Protein AF-A0A1S3IA10-F1 (afdb_monomer)

Mean predicted aligned error: 6.98 Å

Secondary structure (DSSP, 8-state):
-HHHHHHHHT-TTSHHHHHHS-HHHHTT--SSPPP-------TT---HHHHHHHHHHHHHHSEEPPTT--TTTTT---SS-EEEEE--SS--EEEEE---------GGGT--SS-----

Sequence (119 aa):
INHMLYCFLKNPKCALFKKVLEPKYVEQLAETPQPFYVGVKRANTQNQVTHWVRQLLAYYTGDRLNSSYTSSNCSSSNKLYNYYWISHPPDGMCIRTTANFSEAESPAFLDRSESVVQM

Organism: Lingula anatina (NCBI:txid7574)

pLDDT: mean 86.19, std 11.66, range [40.19, 96.19]

Foldseek 3Di:
DVQVCCCQQAAVLGPVNVFQPDPVVNVVGDRHHDDPDCDDDDPPDDDSVLVSVLSVQQVVAWDWDDQVDDPVNQQDDDPQWHWDWGDDPPGIIITTDNRDDDDDDDVVVVDPPDDPDDD

Radius of gyration: 18.11 Å; Cα contacts (8 Å, |Δi|>4): 142; chains: 1; bounding box: 64×24×38 Å

Structure (mmCIF, N/CA/C/O backbone):
data_AF-A0A1S3IA10-F1
#
_entry.id   AF-A0A1S3IA10-F1
#
loop_
_atom_site.group_PDB
_atom_site.id
_atom_site.type_symbol
_atom_site.label_atom_id
_atom_site.label_alt_id
_atom_site.label_comp_id
_atom_site.label_asym_id
_atom_site.label_entity_id
_atom_site.label_seq_id
_atom_site.pdbx_PDB_ins_code
_atom_site.Cartn_x
_atom_site.Cartn_y
_atom_site.Cartn_z
_atom_site.occupancy
_atom_site.B_iso_or_equiv
_atom_site.auth_seq_id
_atom_site.auth_comp_id
_atom_site.auth_asym_id
_atom_site.auth_atom_id
_atom_site.pdbx_PDB_model_num
ATOM 1 N N . ILE A 1 1 ? 7.901 -14.934 3.065 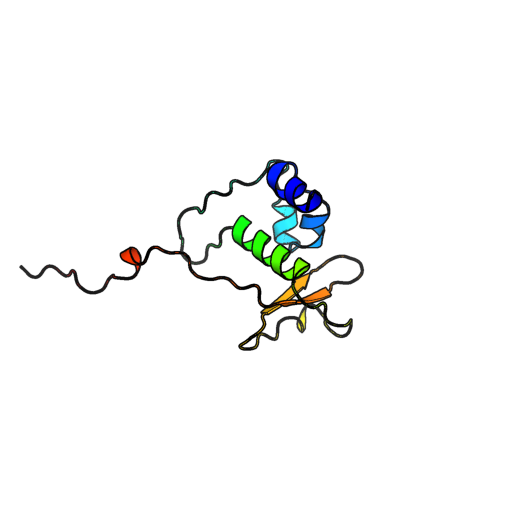1.00 79.12 1 ILE A N 1
ATOM 2 C CA . ILE A 1 1 ? 6.942 -14.675 4.172 1.00 79.12 1 ILE A CA 1
ATOM 3 C C . ILE A 1 1 ? 7.554 -13.770 5.249 1.00 79.12 1 ILE A C 1
ATOM 5 O O . ILE A 1 1 ? 7.021 -12.688 5.456 1.00 79.12 1 ILE A O 1
ATOM 9 N N . ASN A 1 2 ? 8.702 -14.121 5.848 1.00 92.50 2 ASN A N 1
ATOM 10 C CA . ASN A 1 2 ? 9.337 -13.344 6.936 1.00 92.50 2 ASN A CA 1
ATOM 11 C C . ASN A 1 2 ? 9.543 -11.848 6.639 1.00 92.50 2 ASN A C 1
ATOM 13 O O . ASN A 1 2 ? 9.304 -11.022 7.509 1.00 92.50 2 ASN A O 1
ATOM 17 N N . HIS A 1 3 ? 9.921 -11.486 5.406 1.00 90.31 3 HIS A N 1
ATOM 18 C CA . HIS A 1 3 ? 10.071 -10.083 4.999 1.00 90.31 3 HIS A CA 1
ATOM 19 C C . HIS A 1 3 ? 8.766 -9.284 5.127 1.00 90.31 3 HIS A C 1
ATOM 21 O O . HIS A 1 3 ? 8.767 -8.200 5.696 1.00 90.31 3 HIS A O 1
ATOM 27 N N . MET A 1 4 ? 7.650 -9.827 4.633 1.00 94.12 4 MET A N 1
ATOM 28 C CA . MET A 1 4 ? 6.340 -9.176 4.712 1.00 94.12 4 MET A CA 1
ATOM 29 C C . MET A 1 4 ? 5.889 -9.040 6.168 1.00 94.12 4 MET A C 1
ATOM 31 O O . MET A 1 4 ? 5.465 -7.966 6.587 1.00 94.12 4 MET A O 1
ATOM 35 N N . LEU A 1 5 ? 6.044 -10.111 6.951 1.00 94.88 5 LEU A N 1
ATOM 36 C CA . LEU A 1 5 ? 5.685 -10.121 8.366 1.00 94.88 5 LEU A CA 1
ATOM 37 C C . LEU A 1 5 ? 6.492 -9.086 9.165 1.00 94.88 5 LEU A C 1
ATOM 39 O O . LEU A 1 5 ? 5.925 -8.341 9.958 1.00 94.88 5 LEU A O 1
ATOM 43 N N . TYR A 1 6 ? 7.799 -8.993 8.909 1.00 94.62 6 TYR A N 1
ATOM 44 C CA . TYR A 1 6 ? 8.676 -7.996 9.521 1.00 94.62 6 TYR A CA 1
ATOM 45 C C . TYR A 1 6 ? 8.211 -6.564 9.228 1.00 94.62 6 TYR A C 1
ATOM 47 O O . TYR A 1 6 ? 8.155 -5.743 10.144 1.00 94.62 6 TYR A O 1
ATOM 55 N N . CYS A 1 7 ? 7.827 -6.273 7.982 1.00 94.31 7 CYS A N 1
ATOM 56 C CA . CYS A 1 7 ? 7.327 -4.952 7.606 1.00 94.31 7 CYS A CA 1
ATOM 57 C C . CYS A 1 7 ? 6.055 -4.567 8.370 1.00 94.31 7 CYS A C 1
ATOM 59 O O . CYS A 1 7 ? 5.935 -3.445 8.847 1.00 94.31 7 CYS A O 1
ATOM 61 N N . PHE A 1 8 ? 5.121 -5.506 8.521 1.00 94.12 8 PHE A N 1
ATOM 62 C CA . PHE A 1 8 ? 3.851 -5.246 9.194 1.00 94.12 8 PHE A CA 1
ATOM 63 C C . PHE A 1 8 ? 3.949 -5.209 10.717 1.00 94.12 8 PHE A C 1
ATOM 65 O O . PHE A 1 8 ? 3.246 -4.423 11.339 1.00 94.12 8 PHE A O 1
ATOM 72 N N . LEU A 1 9 ? 4.778 -6.064 11.322 1.00 93.75 9 LEU A N 1
ATOM 73 C CA . LEU A 1 9 ? 4.770 -6.277 12.774 1.00 93.75 9 LEU A CA 1
ATOM 74 C C . LEU A 1 9 ? 5.949 -5.646 13.507 1.00 93.75 9 LEU A C 1
ATOM 76 O O . LEU A 1 9 ? 5.906 -5.538 14.731 1.00 93.75 9 LEU A O 1
ATOM 80 N N . LYS A 1 10 ? 7.018 -5.268 12.799 1.00 94.38 10 LYS A N 1
ATOM 81 C CA . LYS A 1 10 ? 8.237 -4.769 13.443 1.00 94.38 10 LYS A CA 1
ATOM 82 C C . LYS A 1 10 ? 8.700 -3.425 12.911 1.00 94.38 10 LYS A C 1
ATOM 84 O O . LYS A 1 10 ? 9.000 -2.558 13.723 1.00 94.38 10 LYS A O 1
ATOM 89 N N . ASN A 1 11 ? 8.803 -3.264 11.594 1.00 94.25 11 ASN A N 1
ATOM 90 C CA . ASN A 1 11 ? 9.342 -2.046 10.996 1.00 94.25 11 ASN A CA 1
ATOM 91 C C . ASN A 1 11 ? 8.719 -1.764 9.617 1.00 94.25 11 ASN A C 1
ATOM 93 O O . ASN A 1 11 ? 9.194 -2.304 8.611 1.00 94.25 11 ASN A O 1
ATOM 97 N N . PRO A 1 12 ? 7.717 -0.872 9.543 1.00 93.00 12 PRO A N 1
ATOM 98 C CA . PRO A 1 12 ? 7.082 -0.489 8.282 1.00 93.00 12 PRO A CA 1
ATOM 99 C C . PRO A 1 12 ? 8.030 0.187 7.289 1.00 93.00 12 PRO A C 1
ATOM 101 O O . PRO A 1 12 ? 7.842 0.041 6.083 1.00 93.00 12 PRO A O 1
ATOM 104 N N . LYS A 1 13 ? 9.114 0.838 7.741 1.00 93.44 13 LYS A N 1
ATOM 105 C CA . LYS A 1 13 ? 10.154 1.441 6.875 1.00 93.44 13 LYS A CA 1
ATOM 106 C C . LYS A 1 13 ? 11.096 0.402 6.232 1.00 93.44 13 LYS A C 1
ATOM 108 O O . LYS A 1 13 ? 12.249 0.710 5.906 1.00 93.44 13 LYS A O 1
ATOM 113 N N . CYS A 1 14 ? 10.628 -0.826 6.029 1.00 92.62 14 CYS A N 1
ATOM 114 C CA . CYS A 1 14 ? 11.380 -1.908 5.406 1.00 92.62 14 CYS A CA 1
ATOM 115 C C . CYS A 1 14 ? 11.561 -1.705 3.887 1.00 92.62 14 CYS A C 1
ATOM 117 O O . CYS A 1 14 ? 10.819 -0.973 3.228 1.00 92.62 14 CYS A O 1
ATOM 119 N N . ALA A 1 15 ? 12.516 -2.432 3.299 1.00 92.12 15 ALA A N 1
ATOM 120 C CA . ALA A 1 15 ? 12.788 -2.376 1.861 1.00 92.12 15 ALA A CA 1
ATOM 121 C C . ALA A 1 15 ? 11.590 -2.801 0.990 1.00 92.12 15 ALA A C 1
ATOM 123 O O . ALA A 1 15 ? 11.389 -2.248 -0.085 1.00 92.12 15 ALA A O 1
ATOM 124 N N . LEU A 1 16 ? 10.772 -3.755 1.451 1.00 93.00 16 LEU A N 1
ATOM 125 C CA . LEU A 1 16 ? 9.613 -4.232 0.692 1.00 93.00 16 LEU A CA 1
ATOM 126 C C . LEU A 1 16 ? 8.542 -3.140 0.541 1.00 93.00 16 LEU A C 1
ATOM 128 O O . LEU A 1 16 ? 8.078 -2.909 -0.568 1.00 93.00 16 LEU A O 1
ATOM 132 N N . PHE A 1 17 ? 8.177 -2.445 1.622 1.00 93.25 17 PHE A N 1
ATOM 133 C CA . PHE A 1 17 ? 7.179 -1.370 1.565 1.00 93.25 17 PHE A CA 1
ATOM 134 C C . PHE A 1 17 ? 7.701 -0.174 0.773 1.00 93.25 17 PHE A C 1
ATOM 136 O O . PHE A 1 17 ? 6.992 0.332 -0.087 1.00 93.25 17 PHE A O 1
ATOM 143 N N . LYS A 1 18 ? 8.971 0.208 0.965 1.00 91.81 18 LYS A N 1
ATOM 144 C CA . LYS A 1 18 ? 9.631 1.247 0.153 1.00 91.81 18 LYS A CA 1
ATOM 145 C C . LYS A 1 18 ? 9.657 0.925 -1.340 1.00 91.81 18 LYS A C 1
ATOM 147 O O . LYS A 1 18 ? 9.681 1.831 -2.161 1.00 91.81 18 LYS A O 1
ATOM 152 N N . LYS A 1 19 ? 9.701 -0.362 -1.685 1.00 91.38 19 LYS A N 1
ATOM 153 C CA . LYS A 1 19 ? 9.682 -0.816 -3.073 1.00 91.38 19 LYS A CA 1
ATOM 154 C C . LYS A 1 19 ? 8.278 -0.814 -3.658 1.00 91.38 19 LYS A C 1
ATOM 156 O O . LYS A 1 19 ? 8.134 -0.455 -4.814 1.00 91.38 19 LYS A O 1
ATOM 161 N N . VAL A 1 20 ? 7.286 -1.281 -2.903 1.00 92.19 20 VAL A N 1
ATOM 162 C CA . VAL A 1 20 ? 5.948 -1.579 -3.432 1.00 92.19 20 VAL A CA 1
ATOM 163 C C . VAL A 1 20 ? 4.987 -0.405 -3.301 1.00 92.19 20 VAL A C 1
ATOM 165 O O . VAL A 1 20 ? 4.098 -0.289 -4.128 1.00 92.19 20 VAL A O 1
ATOM 168 N N . LEU A 1 21 ? 5.122 0.444 -2.283 1.00 91.06 21 LEU A N 1
ATOM 169 C CA . LEU A 1 21 ? 4.192 1.546 -2.046 1.00 91.06 21 LEU A CA 1
ATOM 170 C C . LEU A 1 21 ? 4.543 2.777 -2.893 1.00 91.06 21 LEU A C 1
ATOM 172 O O . LEU A 1 21 ? 5.703 3.027 -3.206 1.00 91.06 21 LEU A O 1
ATOM 176 N N . GLU A 1 22 ? 3.532 3.587 -3.220 1.00 86.75 22 GLU A N 1
ATOM 177 C CA . GLU A 1 22 ? 3.754 4.886 -3.869 1.00 86.75 22 GLU A CA 1
ATOM 178 C C . GLU A 1 22 ? 4.555 5.833 -2.956 1.00 86.75 22 GLU A C 1
ATOM 180 O O . GLU A 1 22 ? 4.372 5.781 -1.734 1.00 86.75 22 GLU A O 1
ATOM 185 N N . PRO A 1 23 ? 5.355 6.762 -3.521 1.00 86.38 23 PRO A N 1
ATOM 186 C CA . PRO A 1 23 ? 6.200 7.676 -2.746 1.00 86.38 23 PRO A CA 1
ATOM 187 C C . PRO A 1 23 ? 5.460 8.395 -1.608 1.00 86.38 23 PRO A C 1
ATOM 189 O O . PRO A 1 23 ? 5.920 8.385 -0.469 1.00 86.38 23 PRO A O 1
ATOM 192 N N . LYS A 1 24 ? 4.242 8.887 -1.878 1.00 86.19 24 LYS A N 1
ATOM 193 C CA . LYS A 1 24 ? 3.387 9.562 -0.886 1.00 86.19 24 LYS A CA 1
ATOM 194 C C . LYS A 1 24 ? 3.084 8.708 0.355 1.00 86.19 24 LYS A C 1
ATOM 196 O O . LYS A 1 24 ? 2.925 9.241 1.445 1.00 86.19 24 LYS A O 1
ATOM 201 N N . TYR A 1 25 ? 2.988 7.384 0.205 1.00 87.56 25 TYR A N 1
ATOM 202 C CA . TYR A 1 25 ? 2.753 6.471 1.325 1.00 87.56 25 TYR A CA 1
ATOM 203 C C . TYR A 1 25 ? 4.050 6.072 2.015 1.00 87.56 25 TYR A C 1
ATOM 205 O O . TYR A 1 25 ? 4.030 5.833 3.218 1.00 87.56 25 TYR A O 1
ATOM 213 N N . VAL A 1 26 ? 5.163 6.011 1.278 1.00 89.00 26 VAL A N 1
ATOM 214 C CA . VAL A 1 26 ? 6.487 5.727 1.843 1.00 89.00 26 VAL A CA 1
ATOM 215 C C . VAL A 1 26 ? 6.895 6.811 2.839 1.00 89.00 26 VAL A C 1
ATOM 217 O O . VAL A 1 26 ? 7.397 6.491 3.915 1.00 89.00 26 VAL A O 1
ATOM 220 N N . GLU A 1 27 ? 6.625 8.076 2.521 1.00 87.12 27 GLU A N 1
ATOM 221 C CA . GLU A 1 27 ? 6.881 9.219 3.410 1.00 87.12 27 GLU A CA 1
ATOM 222 C C . GLU A 1 27 ? 6.045 9.173 4.699 1.00 87.12 27 GLU A C 1
ATOM 224 O O . GLU A 1 27 ? 6.483 9.644 5.745 1.00 87.12 27 GLU A O 1
ATOM 229 N N . GLN A 1 28 ? 4.866 8.551 4.646 1.00 87.38 28 GLN A N 1
ATOM 230 C CA . GLN A 1 28 ? 3.954 8.398 5.784 1.00 87.38 28 GLN A CA 1
ATOM 231 C C . GLN A 1 28 ? 4.272 7.178 6.664 1.00 87.38 28 GLN A C 1
ATOM 233 O O . GLN A 1 28 ? 3.586 6.948 7.663 1.00 87.38 28 GLN A O 1
ATOM 238 N N . LEU A 1 29 ? 5.278 6.368 6.312 1.00 89.44 29 LEU A N 1
ATOM 239 C CA . LEU A 1 29 ? 5.653 5.194 7.099 1.00 89.44 29 LEU A CA 1
ATOM 240 C C . LEU A 1 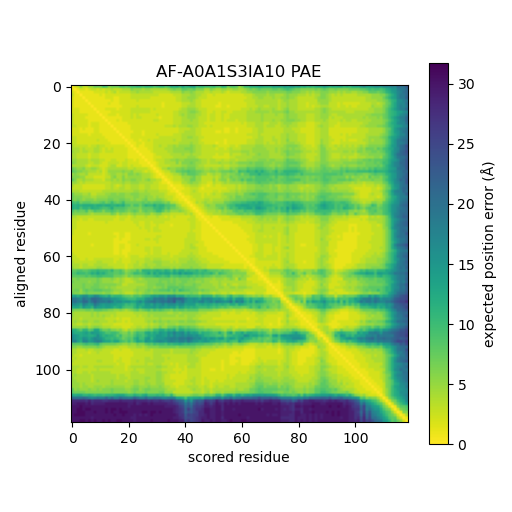29 ? 6.268 5.619 8.437 1.00 89.44 29 LEU A C 1
ATOM 242 O O . LEU A 1 29 ? 7.365 6.176 8.497 1.00 89.44 29 LEU A O 1
ATOM 246 N N . ALA A 1 30 ? 5.578 5.285 9.524 1.00 87.62 30 ALA A N 1
ATOM 247 C CA . ALA A 1 30 ? 6.119 5.375 10.874 1.00 87.62 30 ALA A CA 1
ATOM 248 C C . ALA A 1 30 ? 7.134 4.249 11.151 1.00 87.62 30 ALA A C 1
ATOM 250 O O . ALA A 1 30 ? 7.154 3.216 10.482 1.00 87.62 30 ALA A O 1
ATOM 251 N N . GLU A 1 31 ? 7.989 4.446 12.156 1.00 84.25 31 GLU A N 1
ATOM 252 C CA . GLU A 1 31 ? 8.891 3.392 12.654 1.00 84.25 31 GLU A CA 1
ATOM 253 C C . GLU A 1 31 ? 8.156 2.338 13.480 1.00 84.25 31 GLU A C 1
ATOM 255 O O . GLU A 1 31 ? 8.633 1.213 13.624 1.00 84.25 31 GLU A O 1
ATOM 260 N N . THR A 1 32 ? 6.974 2.686 13.985 1.00 88.69 32 THR A N 1
ATOM 261 C CA . THR A 1 32 ? 6.094 1.785 14.715 1.00 88.69 32 THR A CA 1
ATOM 262 C C . THR A 1 32 ? 5.069 1.140 13.777 1.00 88.69 32 THR A C 1
ATOM 264 O O . THR A 1 32 ? 4.567 1.808 12.871 1.00 88.69 32 THR A O 1
ATOM 267 N N . PRO A 1 33 ? 4.729 -0.144 13.992 1.00 88.88 33 PRO A N 1
ATOM 268 C CA . PRO A 1 33 ? 3.667 -0.831 13.261 1.00 88.88 33 PRO A CA 1
ATOM 269 C C . PRO A 1 33 ? 2.330 -0.085 13.273 1.00 88.88 33 PRO A C 1
ATOM 271 O O . PRO A 1 33 ? 1.879 0.389 14.317 1.00 88.88 33 PRO A O 1
ATOM 274 N N . GLN A 1 34 ? 1.666 -0.035 12.119 1.00 85.81 34 GLN A N 1
ATOM 275 C CA . GLN A 1 34 ? 0.345 0.573 11.983 1.00 85.81 34 GLN A CA 1
ATOM 276 C C . GLN A 1 34 ? -0.724 -0.307 12.643 1.00 85.81 34 GLN A C 1
ATOM 278 O O . GLN A 1 34 ? -0.681 -1.535 12.518 1.00 85.81 34 GLN A O 1
ATOM 283 N N . PRO A 1 35 ? -1.727 0.297 13.305 1.00 90.06 35 PRO A N 1
ATOM 284 C CA . PRO A 1 35 ? -2.855 -0.457 13.820 1.00 90.06 35 PRO A CA 1
ATOM 285 C C . PRO A 1 35 ? -3.672 -1.044 12.662 1.00 90.06 35 PRO A C 1
ATOM 287 O O . PRO A 1 35 ? -4.000 -0.353 11.701 1.00 90.06 35 PRO A O 1
ATOM 290 N N . PHE A 1 36 ? -4.074 -2.307 12.797 1.00 91.88 36 PHE A N 1
ATOM 291 C CA . PHE A 1 36 ? -4.966 -2.994 11.852 1.00 91.88 36 PHE A CA 1
ATOM 292 C C . PHE A 1 36 ? -6.452 -2.720 12.123 1.00 91.88 36 PHE A C 1
ATOM 294 O O . PHE A 1 36 ? -7.326 -3.412 11.606 1.00 91.88 36 PHE A O 1
ATOM 301 N N . TYR A 1 37 ? -6.753 -1.721 12.954 1.00 93.00 37 TYR A N 1
ATOM 302 C CA . TYR A 1 37 ? -8.123 -1.304 13.200 1.00 93.00 37 TYR A CA 1
ATOM 303 C C . TYR A 1 37 ? -8.753 -0.801 11.896 1.00 93.00 37 TYR A C 1
ATOM 305 O O . TYR A 1 37 ? -8.168 0.012 11.178 1.00 93.00 37 TYR A O 1
ATOM 313 N N . VAL A 1 38 ? -9.960 -1.279 11.592 1.00 90.25 38 VAL A N 1
ATOM 314 C CA . VAL A 1 38 ? -10.663 -0.960 10.338 1.00 90.25 38 VAL A CA 1
ATOM 315 C C . VAL A 1 38 ? -11.038 0.521 10.234 1.00 90.25 38 VAL A C 1
ATOM 317 O O . VAL A 1 38 ? -11.153 1.052 9.130 1.00 90.25 38 VAL A O 1
ATOM 320 N N . GLY A 1 39 ? -11.120 1.218 11.370 1.00 89.75 39 GLY A N 1
ATOM 321 C CA . GLY A 1 39 ? -11.538 2.613 11.428 1.00 89.75 39 GLY A CA 1
ATOM 322 C C . GLY A 1 39 ? -13.049 2.765 11.262 1.00 89.75 39 GLY A C 1
ATOM 323 O O . GLY A 1 39 ? -13.802 1.798 11.301 1.00 89.75 39 GLY A O 1
ATOM 324 N N . VAL A 1 40 ? -13.490 4.008 11.084 1.00 89.44 40 VAL A N 1
ATOM 325 C CA . VAL A 1 40 ? -14.885 4.340 10.768 1.00 89.44 40 VAL A CA 1
ATOM 326 C C . VAL A 1 40 ? -14.946 4.747 9.305 1.00 89.44 40 VAL A C 1
ATOM 328 O O . VAL A 1 40 ? -14.142 5.575 8.866 1.00 89.44 40 VAL A O 1
ATOM 331 N N . LYS A 1 41 ? -15.902 4.192 8.557 1.00 87.19 41 LYS A N 1
ATOM 332 C CA . LYS A 1 41 ? -16.137 4.565 7.161 1.00 87.19 41 LYS A CA 1
ATOM 333 C C . LYS A 1 41 ? -16.474 6.058 7.082 1.00 87.19 41 LYS A C 1
ATOM 335 O O . LYS A 1 41 ? -17.409 6.535 7.719 1.00 87.19 41 LYS A O 1
ATOM 340 N N . ARG A 1 42 ? -15.688 6.804 6.306 1.00 86.25 42 ARG A N 1
ATOM 341 C CA . ARG A 1 42 ? -15.906 8.224 5.996 1.00 86.25 42 ARG A CA 1
ATOM 342 C C . ARG A 1 42 ? -15.930 8.392 4.486 1.00 86.25 42 ARG A C 1
ATOM 344 O O . ARG A 1 42 ? -15.223 7.672 3.781 1.00 86.25 42 ARG A O 1
ATOM 351 N N . ALA A 1 43 ? -16.707 9.357 3.999 1.00 80.88 43 ALA A N 1
ATOM 352 C CA . ALA A 1 43 ? -16.712 9.698 2.582 1.00 80.88 43 ALA A CA 1
ATOM 353 C C . ALA A 1 43 ? -15.273 9.965 2.103 1.00 80.88 43 ALA A C 1
ATOM 355 O O . ALA A 1 43 ? -14.521 10.696 2.751 1.00 80.88 43 ALA A O 1
ATOM 356 N N . ASN A 1 44 ? -14.886 9.337 0.991 1.00 75.44 44 ASN A N 1
ATOM 357 C CA . ASN A 1 44 ? -13.588 9.513 0.328 1.00 75.44 44 ASN A CA 1
ATOM 358 C C . ASN A 1 44 ? -12.348 9.174 1.176 1.00 75.44 44 ASN A C 1
ATOM 360 O O . ASN A 1 44 ? -11.244 9.601 0.843 1.00 75.44 44 ASN A O 1
ATOM 364 N N . THR A 1 45 ? -12.495 8.408 2.261 1.00 79.88 45 THR A N 1
ATOM 365 C CA . THR A 1 45 ? -11.351 7.952 3.063 1.00 79.88 45 THR A CA 1
ATOM 366 C C . THR A 1 45 ? -11.158 6.457 2.891 1.00 79.88 45 THR A C 1
ATOM 368 O O . THR A 1 45 ? -12.070 5.673 3.142 1.00 79.88 45 THR A O 1
ATOM 371 N N . GLN A 1 46 ? -9.947 6.058 2.513 1.00 84.19 46 GLN A N 1
ATOM 372 C CA . GLN A 1 46 ? -9.562 4.658 2.438 1.00 84.19 46 GLN A CA 1
ATOM 373 C C . GLN A 1 46 ? -8.638 4.289 3.600 1.00 84.19 46 GLN A C 1
ATOM 375 O O . GLN A 1 46 ? -7.712 5.029 3.930 1.00 84.19 46 GLN A O 1
ATOM 380 N N . ASN A 1 47 ? -8.867 3.122 4.206 1.00 90.62 47 ASN A N 1
ATOM 381 C CA . ASN A 1 47 ? -7.974 2.584 5.225 1.00 90.62 47 ASN A CA 1
ATOM 382 C C . ASN A 1 47 ? -6.577 2.330 4.622 1.00 90.62 47 ASN A C 1
ATOM 384 O O . ASN A 1 47 ? -6.427 1.590 3.646 1.00 90.62 47 ASN A O 1
ATOM 388 N N . GLN A 1 48 ? -5.552 2.947 5.211 1.00 89.75 48 GLN A N 1
ATOM 389 C CA . GLN A 1 48 ? -4.186 2.935 4.684 1.00 89.75 48 GLN A CA 1
ATOM 390 C C . GLN A 1 48 ? -3.587 1.522 4.640 1.00 89.75 48 GLN A C 1
ATOM 392 O O . GLN A 1 48 ? -2.981 1.140 3.641 1.00 89.75 48 GLN A O 1
ATOM 397 N N . VAL A 1 49 ? -3.810 0.718 5.683 1.00 92.31 49 VAL A N 1
ATOM 398 C CA . VAL A 1 49 ? -3.318 -0.665 5.747 1.00 92.31 49 VAL A CA 1
ATOM 399 C C . VAL A 1 49 ? -3.989 -1.523 4.674 1.00 92.31 49 VAL A C 1
ATOM 401 O O . VAL A 1 49 ? -3.315 -2.290 3.990 1.00 92.31 49 VAL A O 1
ATOM 404 N N . THR A 1 50 ? -5.292 -1.336 4.452 1.00 94.00 50 THR A N 1
ATOM 405 C CA . THR A 1 50 ? -6.031 -2.013 3.370 1.00 94.00 50 THR A CA 1
ATOM 406 C C . THR A 1 50 ? -5.444 -1.668 2.002 1.00 94.00 50 THR A C 1
ATOM 408 O O . THR A 1 50 ? -5.247 -2.552 1.165 1.00 94.00 50 THR A O 1
ATOM 411 N N . HIS A 1 51 ? -5.100 -0.395 1.785 1.00 92.00 51 HIS A N 1
ATOM 412 C CA . HIS A 1 51 ? -4.426 0.033 0.565 1.00 92.00 51 HIS A CA 1
ATOM 413 C C . HIS A 1 51 ? -3.069 -0.667 0.392 1.00 92.00 51 HIS A C 1
ATOM 415 O O . HIS A 1 51 ? -2.810 -1.246 -0.663 1.00 92.00 51 HIS A O 1
ATOM 421 N N . TRP A 1 52 ? -2.227 -0.691 1.431 1.00 92.62 52 TRP A N 1
ATOM 422 C CA . TRP A 1 52 ? -0.919 -1.363 1.394 1.00 92.62 52 TRP A CA 1
ATOM 423 C C . TRP A 1 52 ? -1.028 -2.856 1.089 1.00 92.62 52 TRP A C 1
ATOM 425 O O . TRP A 1 52 ? -0.259 -3.376 0.280 1.00 92.62 52 TRP A O 1
ATOM 435 N N . VAL A 1 53 ? -2.004 -3.536 1.695 1.00 95.00 53 VAL A N 1
ATOM 436 C CA . VAL A 1 53 ? -2.264 -4.958 1.448 1.00 95.00 53 VAL A CA 1
ATOM 437 C C . VAL A 1 53 ? -2.619 -5.203 -0.016 1.00 95.00 53 VAL A C 1
ATOM 439 O O . VAL A 1 53 ? -2.062 -6.128 -0.605 1.00 95.00 53 VAL A O 1
ATOM 442 N N . ARG A 1 54 ? -3.457 -4.365 -0.647 1.00 94.81 54 ARG A N 1
ATOM 443 C CA . ARG A 1 54 ? -3.742 -4.506 -2.086 1.00 94.81 54 ARG A CA 1
ATOM 444 C C . ARG A 1 54 ? -2.484 -4.333 -2.935 1.00 94.81 54 ARG A C 1
ATOM 446 O O . ARG A 1 54 ? -2.281 -5.141 -3.835 1.00 94.81 54 ARG A O 1
ATOM 453 N N . GLN A 1 55 ? -1.637 -3.338 -2.653 1.00 93.31 55 GLN A N 1
ATOM 454 C CA . GLN A 1 55 ? -0.406 -3.136 -3.435 1.00 93.31 55 GLN A CA 1
ATOM 455 C C . GLN A 1 55 ? 0.547 -4.330 -3.306 1.00 93.31 55 GLN A C 1
ATOM 457 O O . GLN A 1 55 ? 1.121 -4.783 -4.295 1.00 93.31 55 GLN A O 1
ATOM 462 N N . LEU A 1 56 ? 0.685 -4.887 -2.100 1.00 94.88 56 LEU A N 1
ATOM 463 C CA . LEU A 1 56 ? 1.484 -6.092 -1.870 1.00 94.88 56 LEU A CA 1
ATOM 464 C C . LEU A 1 56 ? 0.888 -7.312 -2.564 1.00 94.88 56 LEU A C 1
ATOM 466 O O . LEU A 1 56 ? 1.622 -8.067 -3.197 1.00 94.88 56 LEU A O 1
ATOM 470 N N . LEU A 1 57 ? -0.429 -7.496 -2.477 1.00 96.19 57 LEU A N 1
ATOM 471 C CA . LEU A 1 57 ? -1.122 -8.584 -3.156 1.00 96.19 57 LEU A CA 1
ATOM 472 C C . LEU A 1 57 ? -0.924 -8.484 -4.671 1.00 96.19 57 LEU A C 1
ATOM 474 O O . LEU A 1 57 ? -0.555 -9.476 -5.298 1.00 96.19 57 LEU A O 1
ATOM 478 N N . ALA A 1 58 ? -1.077 -7.286 -5.240 1.00 94.94 58 ALA A N 1
ATOM 479 C CA . ALA A 1 58 ? -0.790 -7.013 -6.642 1.00 94.94 58 ALA A CA 1
ATOM 480 C C . ALA A 1 58 ? 0.665 -7.347 -6.993 1.00 94.94 58 ALA A C 1
ATOM 482 O O . ALA A 1 58 ? 0.907 -8.066 -7.956 1.00 94.94 58 ALA A O 1
ATOM 483 N N . TYR A 1 59 ? 1.629 -6.905 -6.182 1.00 94.38 59 TYR A N 1
ATOM 484 C CA . TYR A 1 59 ? 3.050 -7.183 -6.395 1.00 94.38 59 TYR A CA 1
ATOM 485 C C . TYR A 1 59 ? 3.403 -8.676 -6.357 1.00 94.38 59 TYR A C 1
ATOM 487 O O . TYR A 1 59 ? 4.278 -9.119 -7.104 1.00 94.38 59 TYR A O 1
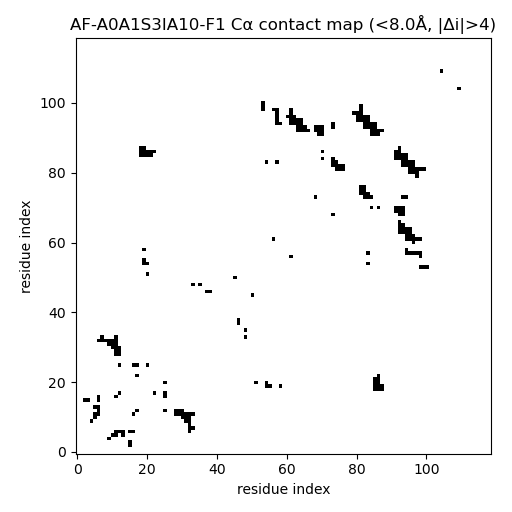ATOM 495 N N . TYR A 1 60 ? 2.753 -9.449 -5.484 1.00 94.69 60 TYR A N 1
ATOM 496 C CA . TYR A 1 60 ? 3.029 -10.877 -5.327 1.00 94.69 60 TYR A CA 1
ATOM 497 C C . TYR A 1 60 ? 2.302 -11.767 -6.335 1.00 94.69 60 TYR A C 1
ATOM 499 O O . TYR A 1 60 ? 2.824 -12.829 -6.662 1.00 94.69 60 TYR A O 1
ATOM 507 N N . THR A 1 61 ? 1.114 -11.369 -6.792 1.00 96.12 61 THR A N 1
ATOM 508 C CA . THR A 1 61 ? 0.232 -12.231 -7.605 1.00 96.12 61 THR A CA 1
ATOM 509 C C . THR A 1 61 ? 0.003 -11.728 -9.025 1.00 96.12 61 THR A C 1
ATOM 511 O O . THR A 1 61 ? -0.477 -12.484 -9.861 1.00 96.12 61 THR A O 1
ATOM 514 N N . GLY A 1 62 ? 0.308 -10.460 -9.300 1.00 95.31 62 GLY A N 1
ATOM 515 C CA . GLY A 1 62 ? 0.106 -9.854 -10.607 1.00 95.31 62 GLY A CA 1
ATOM 516 C C . GLY A 1 62 ? 1.222 -10.161 -11.600 1.00 95.31 62 GLY A C 1
ATOM 517 O O . GLY A 1 62 ? 2.369 -10.435 -11.237 1.00 95.31 62 GLY A O 1
ATOM 518 N N . ASP A 1 63 ? 0.879 -10.035 -12.876 1.00 94.94 63 ASP A N 1
ATOM 519 C CA . ASP A 1 63 ? 1.806 -10.182 -13.987 1.00 94.94 63 ASP A CA 1
ATOM 520 C C . ASP A 1 63 ? 2.582 -8.885 -14.194 1.00 94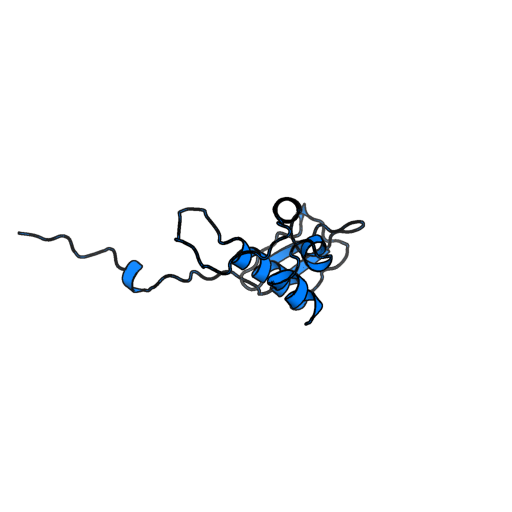.94 63 ASP A C 1
ATOM 522 O O . ASP A 1 63 ? 2.001 -7.807 -14.362 1.00 94.94 63 ASP A O 1
ATOM 526 N N . ARG A 1 64 ? 3.909 -8.990 -14.233 1.00 93.12 64 ARG A N 1
ATOM 527 C CA . ARG A 1 64 ? 4.780 -7.868 -14.586 1.00 93.12 64 ARG A CA 1
ATOM 528 C C . ARG A 1 64 ? 4.746 -7.681 -16.094 1.00 93.12 64 ARG A C 1
ATOM 530 O O . ARG A 1 64 ? 5.118 -8.585 -16.840 1.00 93.12 64 ARG A O 1
ATOM 537 N N . LEU A 1 65 ? 4.291 -6.517 -16.531 1.00 92.00 65 LEU A N 1
ATOM 538 C CA . LEU A 1 65 ? 4.251 -6.175 -17.944 1.00 92.00 65 LEU A CA 1
ATOM 539 C C . LEU A 1 65 ? 5.635 -5.723 -18.419 1.00 92.00 65 LEU A C 1
ATOM 541 O O . LEU A 1 65 ? 6.519 -5.404 -17.625 1.00 92.00 65 LEU A O 1
ATOM 545 N N . ASN A 1 66 ? 5.830 -5.750 -19.734 1.00 87.00 66 ASN A N 1
ATOM 546 C CA . ASN A 1 66 ? 7.112 -5.434 -20.352 1.00 87.00 66 ASN A CA 1
ATOM 547 C C . ASN A 1 66 ? 7.507 -3.950 -20.173 1.00 87.00 66 ASN A C 1
ATOM 549 O O . ASN A 1 66 ? 6.701 -3.106 -19.780 1.00 87.00 66 ASN A O 1
ATOM 553 N N . SER A 1 67 ? 8.748 -3.623 -20.532 1.00 81.50 67 SER A N 1
ATOM 554 C CA . SER A 1 67 ? 9.326 -2.276 -20.413 1.00 81.50 67 SER A CA 1
ATOM 555 C C . SER A 1 67 ? 8.707 -1.211 -21.327 1.00 81.50 67 SER A C 1
ATOM 557 O O . SER A 1 67 ? 9.070 -0.045 -21.223 1.00 81.50 67 SER A O 1
ATOM 559 N N . SER A 1 68 ? 7.776 -1.574 -22.218 1.00 85.69 68 SER A N 1
ATOM 560 C CA . SER A 1 68 ? 7.045 -0.587 -23.028 1.00 85.69 68 SER A CA 1
ATOM 561 C C . SER A 1 68 ? 5.979 0.160 -22.216 1.00 85.69 68 SER A C 1
ATOM 563 O O . SER A 1 68 ? 5.487 1.211 -22.635 1.00 85.69 68 SER A O 1
ATOM 565 N N . TYR A 1 69 ? 5.625 -0.371 -21.041 1.00 88.12 69 TYR A N 1
ATOM 566 C CA . TYR A 1 69 ? 4.723 0.294 -20.117 1.00 88.12 69 TYR A CA 1
ATOM 567 C C . TYR A 1 69 ? 5.461 1.367 -19.314 1.00 88.12 69 TYR A C 1
ATOM 569 O O . TYR A 1 69 ? 6.507 1.126 -18.718 1.00 88.12 69 TYR A O 1
ATOM 577 N N . THR A 1 70 ? 4.866 2.549 -19.265 1.00 87.94 70 THR A N 1
ATOM 578 C CA . THR A 1 70 ? 5.280 3.703 -18.477 1.00 87.94 70 THR A CA 1
ATOM 579 C C . THR A 1 70 ? 4.240 3.980 -17.391 1.00 87.94 70 THR A C 1
ATOM 581 O O . THR A 1 70 ? 3.122 3.462 -17.416 1.00 87.94 70 THR A O 1
ATOM 584 N N . SER A 1 71 ? 4.567 4.874 -16.458 1.00 86.69 71 SER A N 1
ATOM 585 C CA . SER A 1 71 ? 3.599 5.349 -15.459 1.00 86.69 71 SER A CA 1
ATOM 586 C C . SER A 1 71 ? 2.308 5.890 -16.098 1.00 86.69 71 SER A C 1
ATOM 588 O O . SER A 1 71 ? 1.218 5.664 -15.581 1.00 86.69 71 SER A O 1
ATOM 590 N N . SER A 1 72 ? 2.402 6.545 -17.264 1.00 87.50 72 SER A N 1
ATOM 591 C CA . SER A 1 72 ? 1.245 7.157 -17.929 1.00 87.50 72 SER A CA 1
ATOM 592 C C . SER A 1 72 ? 0.309 6.157 -18.613 1.00 87.50 72 SER A C 1
ATOM 594 O O . SER A 1 72 ? -0.891 6.419 -18.678 1.00 87.50 72 SER A O 1
ATOM 596 N N . ASN A 1 73 ? 0.817 5.019 -19.102 1.00 88.50 73 ASN A N 1
ATOM 597 C CA . ASN A 1 73 ? 0.004 4.007 -19.794 1.00 88.50 73 ASN A CA 1
ATOM 598 C C . ASN A 1 73 ? -0.365 2.795 -18.908 1.00 88.50 73 ASN A C 1
ATOM 600 O O . ASN A 1 73 ? -1.161 1.946 -19.318 1.00 88.50 73 ASN A O 1
ATOM 604 N N . CYS A 1 74 ? 0.150 2.734 -17.675 1.00 88.88 74 CYS A N 1
ATOM 605 C CA . CYS A 1 74 ? -0.174 1.713 -16.676 1.00 88.88 74 CYS A CA 1
ATOM 606 C C . CYS A 1 74 ? -1.498 1.995 -15.937 1.00 88.88 74 CYS A C 1
ATOM 608 O O . CYS A 1 74 ? -1.578 2.000 -14.710 1.00 88.88 74 CYS A O 1
ATOM 610 N N . SER A 1 75 ? -2.549 2.278 -16.697 1.00 80.56 75 SER A N 1
ATOM 611 C CA . SER A 1 75 ? -3.852 2.715 -16.180 1.00 80.56 75 SER A CA 1
ATOM 612 C C . SER A 1 75 ? -5.029 2.102 -16.942 1.00 80.56 75 SER A C 1
ATOM 614 O O . SER A 1 75 ? -6.182 2.438 -16.682 1.00 80.56 75 SER A O 1
ATOM 616 N N . SER A 1 76 ? -4.755 1.177 -17.867 1.00 74.12 76 SER A N 1
ATOM 617 C CA . SER A 1 76 ? -5.749 0.557 -18.744 1.00 74.12 76 SER A CA 1
ATOM 618 C C . SER A 1 76 ? -6.617 -0.464 -18.009 1.00 74.12 76 SER A C 1
ATOM 620 O O . SER A 1 76 ? -6.486 -1.660 -18.216 1.00 74.12 76 SER A O 1
ATOM 622 N N . SER A 1 77 ? -7.537 -0.032 -17.149 1.00 66.69 77 SER A N 1
ATOM 623 C CA . SER A 1 77 ? -8.481 -0.971 -16.537 1.00 66.69 77 SER A CA 1
ATOM 624 C C . SER A 1 77 ? -9.382 -1.612 -17.601 1.00 66.69 77 SER A C 1
ATOM 626 O O . SER A 1 77 ? -9.959 -0.945 -18.462 1.00 66.69 77 SER A O 1
ATOM 628 N N . ASN A 1 78 ? -9.509 -2.936 -17.547 1.00 80.25 78 ASN A N 1
ATOM 629 C CA . ASN A 1 78 ? -10.571 -3.655 -18.244 1.00 80.25 78 ASN A CA 1
ATOM 630 C C . ASN A 1 78 ? -11.451 -4.361 -17.204 1.00 80.25 78 ASN A C 1
ATOM 632 O O . ASN A 1 78 ? -11.174 -4.306 -16.008 1.00 80.25 78 ASN A O 1
ATOM 636 N N . LYS A 1 79 ? -12.529 -5.026 -17.634 1.00 80.69 79 LYS A N 1
ATOM 637 C CA . LYS A 1 79 ? -13.474 -5.668 -16.699 1.00 80.69 79 LYS A CA 1
ATOM 638 C C . LYS A 1 79 ? -12.839 -6.747 -15.805 1.00 80.69 79 LYS A C 1
ATOM 640 O O . LYS A 1 79 ? -13.445 -7.114 -14.806 1.00 80.69 79 LYS A O 1
ATOM 645 N N . LEU A 1 80 ? -11.672 -7.278 -16.174 1.00 88.19 80 LEU A N 1
ATOM 646 C CA . LEU A 1 80 ? -11.028 -8.412 -15.506 1.00 88.19 80 LEU A CA 1
ATOM 647 C C . LEU A 1 80 ? -9.796 -8.009 -14.691 1.00 88.19 80 LEU A C 1
ATOM 649 O O . LEU A 1 80 ? -9.503 -8.640 -13.677 1.00 88.19 80 LEU A O 1
ATOM 653 N N . TYR A 1 81 ? -9.071 -6.983 -15.132 1.00 93.25 81 TYR A N 1
ATOM 654 C CA . TYR A 1 81 ? -7.773 -6.626 -14.582 1.00 93.25 81 TYR A CA 1
ATOM 655 C C . TYR A 1 81 ? -7.686 -5.154 -14.203 1.00 93.25 81 TYR A C 1
ATOM 657 O O . TYR A 1 81 ? -8.090 -4.253 -14.942 1.00 93.25 81 TYR A O 1
ATOM 665 N N . ASN A 1 82 ? -7.038 -4.945 -13.065 1.00 92.25 82 ASN A N 1
ATOM 666 C CA . ASN A 1 82 ? -6.510 -3.672 -12.627 1.00 92.25 82 ASN A CA 1
ATOM 667 C C . ASN A 1 82 ? -5.033 -3.567 -13.005 1.00 92.25 82 ASN A C 1
ATOM 669 O O . ASN A 1 82 ? -4.326 -4.571 -13.107 1.00 92.25 82 ASN A O 1
ATOM 673 N N . TYR A 1 83 ? -4.568 -2.334 -13.171 1.00 92.56 83 TYR A N 1
ATOM 674 C CA . TYR A 1 83 ? -3.186 -2.032 -13.509 1.00 92.56 83 TYR A CA 1
ATOM 675 C C . TYR A 1 83 ? -2.608 -1.154 -12.414 1.00 92.56 83 TYR A C 1
ATOM 677 O O . TYR A 1 83 ? -3.268 -0.231 -11.931 1.00 92.56 83 TYR A O 1
ATOM 685 N N . TYR A 1 84 ? -1.406 -1.499 -11.974 1.00 90.06 84 TYR A N 1
ATOM 686 C CA . TYR A 1 84 ? -0.741 -0.829 -10.876 1.00 90.06 84 TYR A CA 1
ATOM 687 C C . TYR A 1 84 ? 0.707 -0.517 -11.233 1.00 90.06 84 TYR A C 1
ATOM 689 O O . TYR A 1 84 ? 1.476 -1.414 -11.575 1.00 90.06 84 TYR A O 1
ATOM 697 N N . TRP A 1 85 ? 1.076 0.759 -11.140 1.00 90.81 85 TRP A N 1
ATOM 698 C CA . TRP A 1 85 ? 2.444 1.206 -11.353 1.00 90.81 85 TRP A CA 1
ATOM 699 C C . TRP A 1 85 ? 3.226 1.215 -10.043 1.00 90.81 85 TRP A C 1
ATOM 701 O O . TRP A 1 85 ? 2.872 1.919 -9.095 1.00 90.81 85 TRP A O 1
ATOM 711 N N . ILE A 1 86 ? 4.336 0.484 -10.017 1.00 89.94 86 ILE A N 1
ATOM 712 C CA . ILE A 1 86 ? 5.314 0.554 -8.937 1.00 89.94 86 ILE A CA 1
ATOM 713 C C .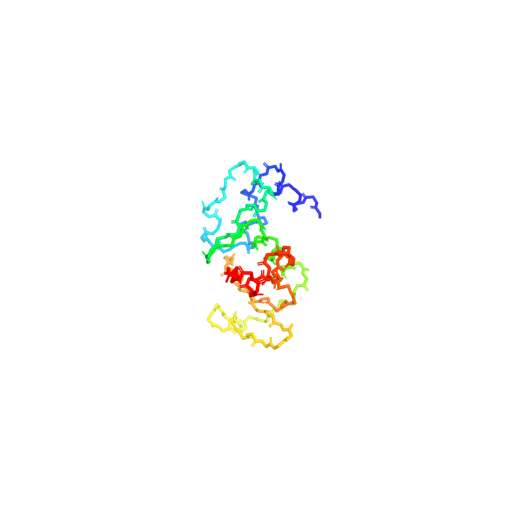 ILE A 1 86 ? 6.437 1.490 -9.362 1.00 89.94 86 ILE A C 1
ATOM 715 O O . ILE A 1 86 ? 7.216 1.178 -10.262 1.00 89.94 86 ILE A O 1
ATOM 719 N N . SER A 1 87 ? 6.538 2.627 -8.679 1.00 79.69 87 SER A N 1
ATOM 720 C CA . SER A 1 87 ? 7.585 3.620 -8.908 1.00 79.69 87 SER A CA 1
ATOM 721 C C . SER A 1 87 ? 8.820 3.294 -8.065 1.00 79.69 87 SER A C 1
ATOM 723 O O . SER A 1 87 ? 9.000 3.855 -6.986 1.00 79.69 87 SER A O 1
ATOM 725 N N . HIS A 1 88 ? 9.666 2.382 -8.546 1.00 71.25 88 HIS A N 1
ATOM 726 C CA . HIS A 1 88 ? 10.937 2.041 -7.903 1.00 71.25 88 HIS A CA 1
ATOM 727 C C . HIS A 1 88 ? 12.119 2.371 -8.830 1.00 71.25 88 HIS A C 1
ATOM 729 O O . HIS A 1 88 ? 12.118 1.904 -9.960 1.00 71.25 88 HIS A O 1
ATOM 735 N N . PRO A 1 89 ? 13.128 3.146 -8.399 1.00 63.62 89 PRO A N 1
ATOM 736 C CA . PRO A 1 89 ? 14.320 3.398 -9.212 1.00 63.62 89 PRO A CA 1
ATOM 737 C C . PRO A 1 89 ? 15.145 2.118 -9.472 1.00 63.62 89 PRO A C 1
ATOM 739 O O . PRO A 1 89 ? 15.195 1.256 -8.590 1.00 63.62 89 PRO A O 1
ATOM 742 N N . PRO A 1 90 ? 15.854 1.996 -10.615 1.00 65.31 90 PRO A N 1
ATOM 743 C CA . PRO A 1 90 ? 15.921 2.955 -11.725 1.00 65.31 90 PRO A CA 1
ATOM 744 C C . PRO A 1 90 ? 14.712 2.894 -12.675 1.00 65.31 90 PRO A C 1
ATOM 746 O O . PRO A 1 90 ? 14.385 3.912 -13.275 1.00 65.31 90 PRO A O 1
ATOM 749 N N . ASP A 1 91 ? 14.009 1.760 -12.738 1.00 71.56 91 ASP A N 1
ATOM 750 C CA . ASP A 1 91 ? 12.890 1.529 -13.654 1.00 71.56 91 ASP A CA 1
ATOM 751 C C . ASP A 1 91 ? 11.616 1.168 -12.884 1.00 71.56 91 ASP A C 1
ATOM 753 O O . ASP A 1 91 ? 11.561 0.173 -12.152 1.00 71.56 91 ASP A O 1
ATOM 757 N N . GLY A 1 92 ? 10.560 1.962 -13.073 1.00 84.38 92 GLY A N 1
ATOM 758 C CA . GLY A 1 92 ? 9.236 1.585 -12.593 1.00 84.38 92 GLY A CA 1
ATOM 759 C C . GLY A 1 92 ? 8.666 0.409 -13.391 1.00 84.38 92 GLY A C 1
ATOM 760 O O . GLY A 1 92 ? 9.083 0.141 -14.516 1.00 84.38 92 GLY A O 1
ATOM 761 N N . MET A 1 93 ? 7.714 -0.314 -12.804 1.00 90.94 93 MET A N 1
ATOM 762 C CA . MET A 1 93 ? 7.093 -1.472 -13.452 1.00 90.94 93 MET A CA 1
ATOM 763 C C . MET A 1 93 ? 5.575 -1.394 -13.400 1.00 90.94 93 MET A C 1
ATOM 765 O O . MET A 1 93 ? 4.997 -1.018 -12.378 1.00 90.94 93 MET A O 1
ATOM 769 N N . CYS A 1 94 ? 4.936 -1.810 -14.492 1.00 92.88 94 CYS A N 1
ATOM 770 C CA . CYS A 1 94 ? 3.493 -1.964 -14.545 1.00 92.88 94 CYS A CA 1
ATOM 771 C C . CYS A 1 94 ? 3.088 -3.395 -14.196 1.00 92.88 94 CYS A C 1
ATOM 773 O O . CYS A 1 94 ? 3.640 -4.358 -14.733 1.00 92.88 94 CYS A O 1
ATOM 775 N N . ILE A 1 95 ? 2.107 -3.530 -13.311 1.00 94.06 95 ILE A N 1
ATOM 776 C CA . ILE A 1 95 ? 1.585 -4.812 -12.852 1.00 94.06 95 ILE A CA 1
ATOM 777 C C . ILE A 1 95 ? 0.126 -4.935 -13.257 1.00 94.06 95 ILE A C 1
ATOM 779 O O . ILE A 1 95 ? -0.704 -4.130 -12.837 1.00 94.06 95 ILE A O 1
ATOM 783 N N . ARG A 1 96 ? -0.194 -5.980 -14.021 1.00 94.88 96 ARG A N 1
ATOM 784 C CA . ARG A 1 96 ? -1.570 -6.403 -14.289 1.00 94.88 96 ARG A CA 1
ATOM 785 C C . ARG A 1 96 ? -2.017 -7.354 -13.184 1.00 94.88 96 ARG A C 1
ATOM 787 O O . ARG A 1 96 ? -1.384 -8.380 -12.961 1.00 94.88 96 ARG A O 1
ATOM 794 N N . THR A 1 97 ? -3.101 -7.042 -12.488 1.00 95.00 97 THR A N 1
ATOM 795 C CA . THR A 1 97 ? -3.539 -7.792 -1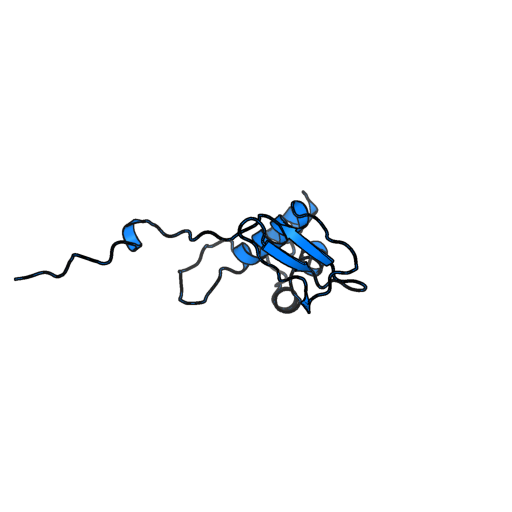1.304 1.00 95.00 97 THR A CA 1
ATOM 796 C C . THR A 1 97 ? -5.055 -7.934 -11.238 1.00 95.00 97 THR A C 1
ATOM 798 O O . THR A 1 97 ? -5.796 -7.090 -11.735 1.00 95.00 97 THR A O 1
ATOM 801 N N . THR A 1 98 ? -5.529 -8.987 -10.578 1.00 95.12 98 THR A N 1
ATOM 802 C CA . THR A 1 98 ? -6.934 -9.142 -10.173 1.00 95.12 98 THR A CA 1
ATOM 803 C C . THR A 1 98 ? -7.195 -8.599 -8.763 1.00 95.12 98 THR A C 1
ATOM 805 O O . THR A 1 98 ? -8.340 -8.571 -8.320 1.00 95.12 98 THR A O 1
ATOM 808 N N . ALA A 1 99 ? -6.159 -8.129 -8.053 1.00 94.25 99 ALA A N 1
ATOM 809 C CA . ALA A 1 99 ? -6.298 -7.529 -6.732 1.00 94.25 99 ALA A CA 1
ATOM 810 C C . ALA A 1 99 ? -7.188 -6.276 -6.803 1.00 94.25 99 ALA A C 1
ATOM 812 O O . ALA A 1 99 ? -6.847 -5.264 -7.433 1.00 94.25 99 ALA A O 1
ATOM 813 N N . ASN A 1 100 ? -8.341 -6.342 -6.142 1.00 92.31 100 ASN A N 1
ATOM 814 C CA . ASN A 1 100 ? -9.350 -5.293 -6.158 1.00 92.31 100 ASN A CA 1
ATOM 815 C C . ASN A 1 100 ? -9.853 -4.984 -4.746 1.00 92.31 100 ASN A C 1
ATOM 817 O O . ASN A 1 100 ? -9.667 -5.776 -3.823 1.00 92.31 100 ASN A O 1
ATOM 821 N N . PHE A 1 101 ? -10.483 -3.825 -4.592 1.00 91.62 101 PHE A N 1
ATOM 822 C CA . PHE A 1 101 ? -11.217 -3.494 -3.381 1.00 91.62 101 PHE A CA 1
ATOM 823 C C . PHE A 1 101 ? -12.668 -3.950 -3.509 1.00 91.62 101 PHE A C 1
ATOM 825 O O . PHE A 1 101 ? -13.272 -3.852 -4.576 1.00 91.62 101 PHE A O 1
ATOM 832 N N . SER A 1 102 ? -13.224 -4.411 -2.396 1.00 91.50 102 SER A N 1
ATOM 833 C CA . SER A 1 102 ? -14.656 -4.603 -2.209 1.00 91.50 102 SER A CA 1
ATOM 834 C C . SER A 1 102 ? -15.087 -3.823 -0.979 1.00 91.50 102 SER A C 1
ATOM 836 O 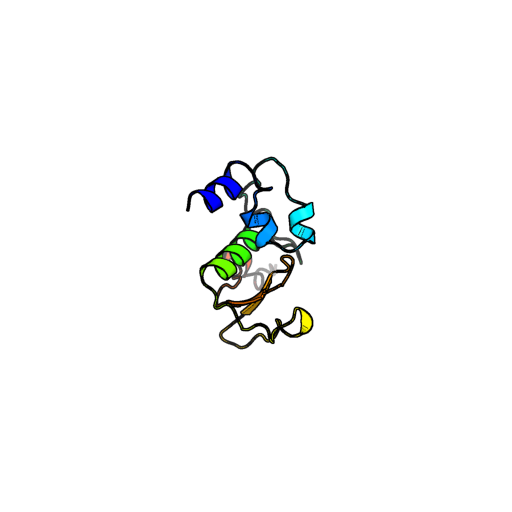O . SER A 1 102 ? -14.341 -3.718 -0.002 1.00 91.50 102 SER A O 1
ATOM 838 N N . GLU A 1 103 ? -16.294 -3.283 -1.022 1.00 91.12 103 GLU A N 1
ATOM 839 C CA . GLU A 1 103 ? -16.881 -2.634 0.135 1.00 91.12 103 GLU A CA 1
ATOM 840 C C . GLU A 1 103 ? -17.191 -3.668 1.224 1.00 91.12 103 GLU A C 1
ATOM 842 O O . GLU A 1 103 ? -17.784 -4.710 0.957 1.00 91.12 103 GLU A O 1
ATOM 847 N N . ALA A 1 104 ? -16.738 -3.388 2.446 1.00 91.00 104 ALA A N 1
ATOM 848 C CA . ALA A 1 104 ? -16.943 -4.232 3.616 1.00 91.00 104 ALA A CA 1
ATOM 849 C C . ALA A 1 104 ? -17.737 -3.438 4.657 1.00 91.00 104 ALA A C 1
ATOM 851 O O . ALA A 1 104 ? -17.186 -2.901 5.617 1.00 91.00 104 ALA A O 1
ATOM 852 N N . GLU A 1 105 ? -19.038 -3.323 4.419 1.00 90.69 105 GLU A N 1
ATOM 853 C CA . GLU A 1 105 ? -20.004 -2.705 5.323 1.00 90.69 105 GLU A CA 1
ATOM 854 C C . GLU A 1 105 ? -21.065 -3.741 5.697 1.00 90.69 105 GLU A C 1
ATOM 856 O O . GLU A 1 105 ? -21.403 -4.614 4.898 1.00 90.69 105 GLU A O 1
ATOM 861 N N . SER A 1 106 ? -21.568 -3.677 6.932 1.00 90.12 106 SER A N 1
ATOM 862 C CA . SER A 1 106 ? -22.665 -4.558 7.332 1.00 90.12 106 SER A CA 1
ATOM 863 C C . SER A 1 106 ? -23.906 -4.246 6.487 1.00 90.12 106 SER A C 1
ATOM 865 O O . SER A 1 106 ? -24.266 -3.069 6.390 1.00 90.12 106 SER A O 1
ATOM 867 N N . PRO A 1 107 ? -24.612 -5.261 5.952 1.00 91.44 107 PRO A N 1
ATOM 868 C CA . PRO A 1 107 ? -25.853 -5.056 5.209 1.00 91.44 107 PRO A CA 1
ATOM 869 C C . PRO A 1 107 ? -26.896 -4.222 5.962 1.00 91.44 107 PRO A C 1
ATOM 871 O O . PRO A 1 107 ? -27.633 -3.464 5.347 1.00 91.44 107 PRO A O 1
ATOM 874 N N . ALA A 1 108 ? -26.895 -4.277 7.297 1.00 91.75 108 ALA A N 1
ATOM 875 C CA . ALA A 1 108 ? -27.792 -3.489 8.143 1.00 91.75 108 ALA A CA 1
ATOM 876 C C . ALA A 1 108 ? -27.639 -1.961 7.981 1.00 91.75 108 ALA A C 1
ATOM 878 O O . ALA A 1 108 ? -28.519 -1.216 8.401 1.00 91.75 108 ALA A O 1
ATOM 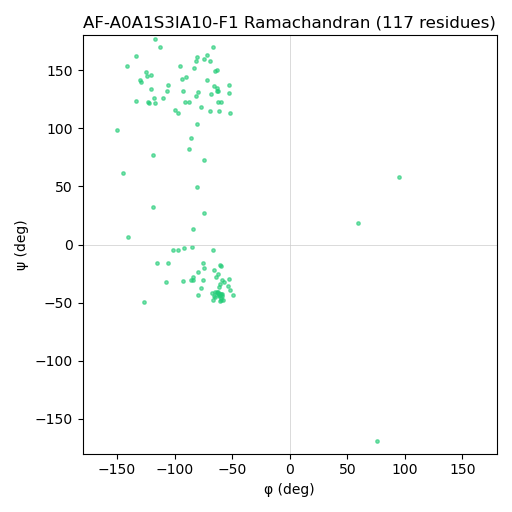879 N N . PHE A 1 109 ? -26.532 -1.480 7.408 1.00 87.38 109 PHE A N 1
ATOM 880 C CA . PHE A 1 109 ? -26.325 -0.056 7.120 1.00 87.38 109 PHE A CA 1
ATOM 881 C C . PHE A 1 109 ? -26.659 0.329 5.671 1.00 87.38 109 PHE A C 1
ATOM 883 O O . PHE A 1 109 ? -26.628 1.518 5.350 1.00 87.38 109 PHE A O 1
ATOM 890 N N . LEU A 1 110 ? -26.989 -0.645 4.814 1.00 83.06 110 LEU A N 1
ATOM 891 C CA . LEU A 1 110 ? -27.339 -0.422 3.407 1.00 83.06 110 LEU A CA 1
ATOM 892 C C . LEU A 1 110 ? -28.822 -0.052 3.233 1.00 83.06 110 LEU A C 1
ATOM 894 O O . LEU A 1 110 ? -29.158 0.711 2.327 1.00 83.06 110 LEU A O 1
ATOM 898 N N . ASP A 1 111 ? -29.690 -0.503 4.142 1.00 71.31 111 ASP A N 1
ATOM 899 C CA . ASP A 1 111 ? -31.123 -0.205 4.121 1.00 71.31 111 ASP A CA 1
ATOM 900 C C . ASP A 1 111 ? -31.425 1.126 4.833 1.00 71.31 111 ASP A C 1
ATOM 902 O O . ASP A 1 111 ? -31.643 1.197 6.043 1.00 71.31 111 ASP A O 1
ATOM 906 N N . ARG A 1 112 ? -31.431 2.224 4.066 1.00 60.25 112 ARG A N 1
ATOM 907 C CA . ARG A 1 112 ? -31.954 3.544 4.488 1.00 60.25 112 ARG A CA 1
ATOM 908 C C . ARG A 1 112 ? -33.120 4.041 3.625 1.00 60.25 112 ARG A C 1
ATOM 910 O O . ARG A 1 112 ? -33.300 5.245 3.450 1.00 60.25 112 ARG A O 1
ATOM 917 N N . SER A 1 113 ? -33.945 3.135 3.117 1.00 59.09 113 SER A N 1
ATOM 918 C CA . SER A 1 113 ? -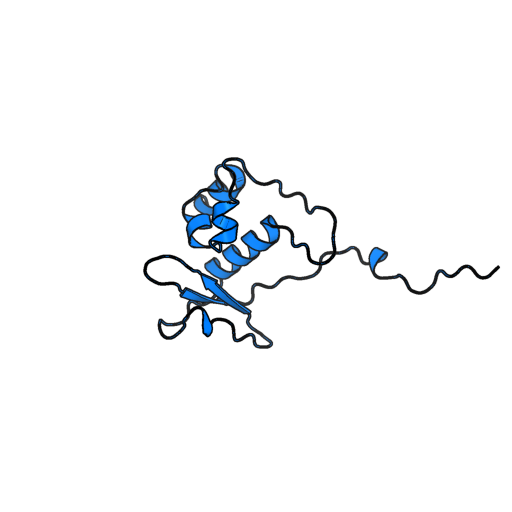35.273 3.464 2.593 1.00 59.09 113 SER A CA 1
ATOM 919 C C . SER A 1 113 ? -36.315 2.625 3.331 1.00 59.09 113 SER A C 1
ATOM 921 O O . SER A 1 113 ? -36.220 1.408 3.296 1.00 59.09 113 SER A O 1
ATOM 923 N N . GLU A 1 114 ? -37.286 3.299 3.958 1.00 52.72 114 GLU A N 1
ATOM 924 C CA . GLU A 1 114 ? -38.425 2.762 4.740 1.00 52.72 114 GLU A CA 1
ATOM 925 C C . GLU A 1 114 ? -38.261 2.641 6.263 1.00 52.72 114 GLU A C 1
ATOM 927 O O . GLU A 1 114 ? -38.525 1.622 6.888 1.00 52.72 114 GLU A O 1
ATOM 932 N N . SER A 1 115 ? -37.986 3.776 6.901 1.00 48.78 115 SER A N 1
ATOM 933 C CA . SER A 1 115 ? -38.618 4.076 8.191 1.00 48.78 115 SER A CA 1
ATOM 934 C C . SER A 1 115 ? -38.882 5.577 8.296 1.00 48.78 115 SER A C 1
ATOM 936 O O . SER A 1 115 ? -38.337 6.273 9.150 1.00 48.78 115 SER A O 1
ATOM 938 N N . VAL A 1 116 ? -39.708 6.092 7.376 1.00 49.69 116 VAL A N 1
ATOM 939 C CA . VAL A 1 116 ? -40.487 7.304 7.648 1.00 49.69 116 VAL A CA 1
ATOM 940 C C . VAL A 1 116 ? -41.693 6.845 8.452 1.00 49.69 116 VAL A C 1
ATOM 942 O O . VAL A 1 116 ? -42.615 6.230 7.930 1.00 49.69 116 VAL A O 1
ATOM 945 N N . VAL A 1 117 ? -41.631 7.115 9.750 1.00 51.91 117 VAL A N 1
ATOM 946 C CA . VAL A 1 117 ? -42.776 7.111 10.654 1.00 51.91 117 VAL A CA 1
ATOM 947 C C . VAL A 1 117 ? -43.858 8.003 10.041 1.00 51.91 117 VAL A C 1
ATOM 949 O O . VAL A 1 117 ? -43.657 9.212 9.931 1.00 51.91 117 VAL A O 1
ATOM 952 N N . GLN A 1 118 ? -44.988 7.427 9.636 1.00 42.31 118 GLN A N 1
ATOM 953 C CA . GLN A 1 118 ? -46.230 8.182 9.501 1.00 42.31 118 GLN A CA 1
ATOM 954 C C . GLN A 1 118 ? -47.077 7.911 10.742 1.00 42.31 118 GLN A C 1
ATOM 956 O O . GLN A 1 118 ? -47.421 6.768 11.040 1.00 42.31 118 GLN A O 1
ATOM 961 N N . MET A 1 119 ? -47.279 8.997 11.489 1.00 40.19 119 MET A N 1
ATOM 962 C CA . MET A 1 119 ? -48.257 9.163 12.563 1.00 40.19 119 MET A CA 1
ATOM 963 C C . MET A 1 119 ? -49.681 9.085 12.019 1.00 40.19 119 MET A C 1
ATOM 965 O O . MET A 1 119 ? -49.877 9.503 10.855 1.00 40.19 119 MET A O 1
#

Solvent-accessible surface area (backbone atoms only — not comparable to full-atom values): 7517 Å² total; per-residue (Å²): 109,69,69,61,50,39,26,56,70,57,31,35,75,29,72,66,46,58,42,50,38,53,68,80,56,47,75,67,48,43,72,59,49,73,78,86,69,80,75,77,96,47,91,96,60,76,55,65,67,63,52,52,50,43,46,51,49,25,70,74,71,27,48,78,54,64,89,88,46,46,80,86,66,28,62,71,64,54,101,75,35,40,45,42,62,28,71,29,88,96,66,54,48,26,28,44,18,74,60,74,88,74,91,90,71,65,70,84,75,70,71,84,78,88,83,78,85,81,130

InterPro domains:
  IPR008710 Nicastrin [PTHR21092] (1-111)